Protein AF-0000000083674290 (afdb_homodimer)

Structure (mmCIF, N/CA/C/O backbone):
data_AF-0000000083674290-model_v1
#
loop_
_entity.id
_entity.type
_entity.pdbx_description
1 polymer 'Apyrase 6-like'
#
loop_
_atom_site.group_PDB
_atom_site.id
_atom_site.type_symbol
_atom_site.label_atom_id
_atom_site.label_alt_id
_atom_site.label_comp_id
_atom_site.label_asym_id
_atom_site.label_entity_id
_atom_site.label_seq_id
_atom_site.pdbx_PDB_ins_code
_atom_site.Cartn_x
_atom_site.Cartn_y
_atom_site.Cartn_z
_atom_site.occupancy
_atom_site.B_iso_or_equiv
_atom_site.auth_seq_id
_atom_site.auth_comp_id
_atom_site.auth_asym_id
_atom_site.auth_atom_id
_atom_site.pdbx_PDB_model_num
ATOM 1 N N . ALA A 1 1 ? 7.738 -4.539 5.016 1 95 1 ALA A N 1
ATOM 2 C CA . ALA A 1 1 ? 6.477 -3.895 5.359 1 95 1 ALA A CA 1
ATOM 3 C C . ALA A 1 1 ? 5.293 -4.672 4.793 1 95 1 ALA A C 1
ATOM 5 O O . ALA A 1 1 ? 4.273 -4.844 5.469 1 95 1 ALA A O 1
ATOM 6 N N . TRP A 1 2 ? 5.516 -5.301 3.615 1 98 2 TRP A N 1
ATOM 7 C CA . TRP A 1 2 ? 4.395 -5.992 2.984 1 98 2 TRP A CA 1
ATOM 8 C C . TRP A 1 2 ? 3.973 -7.203 3.807 1 98 2 TRP A C 1
ATOM 10 O O . TRP A 1 2 ? 2.779 -7.414 4.043 1 98 2 TRP A O 1
ATOM 20 N N . VAL A 1 3 ? 4.945 -7.98 4.344 1 97.88 3 VAL A N 1
ATOM 21 C CA . VAL A 1 3 ? 4.652 -9.172 5.125 1 97.88 3 VAL A CA 1
ATOM 22 C C . VAL A 1 3 ? 3.936 -8.789 6.414 1 97.88 3 VAL A C 1
ATOM 24 O O . VAL A 1 3 ? 2.895 -9.359 6.75 1 97.88 3 VAL A O 1
ATOM 27 N N . VAL A 1 4 ? 4.426 -7.809 7.031 1 98 4 VAL A N 1
ATOM 28 C CA . VAL A 1 4 ? 3.869 -7.383 8.312 1 98 4 VAL A CA 1
ATOM 29 C C . VAL A 1 4 ? 2.453 -6.852 8.109 1 98 4 VAL A C 1
ATOM 31 O O . VAL A 1 4 ? 1.545 -7.184 8.875 1 98 4 VAL A O 1
ATOM 34 N N . ALA A 1 5 ? 2.229 -6.074 7.117 1 98 5 ALA A N 1
ATOM 35 C CA . ALA A 1 5 ? 0.902 -5.535 6.832 1 98 5 ALA A CA 1
ATOM 36 C C . ALA A 1 5 ? -0.101 -6.652 6.566 1 98 5 ALA A C 1
ATOM 38 O O . ALA A 1 5 ? -1.184 -6.68 7.156 1 98 5 ALA A O 1
ATOM 39 N N . ASN A 1 6 ? 0.324 -7.582 5.711 1 98.38 6 ASN A N 1
ATOM 40 C CA . ASN A 1 6 ? -0.628 -8.625 5.332 1 98.38 6 ASN A CA 1
ATOM 41 C C . ASN A 1 6 ? -0.807 -9.648 6.449 1 98.38 6 ASN A C 1
ATOM 43 O O . ASN A 1 6 ? -1.837 -10.32 6.52 1 98.38 6 ASN A O 1
ATOM 47 N N . TYR A 1 7 ? 0.208 -9.773 7.273 1 97.88 7 TYR A N 1
ATOM 48 C CA . TYR A 1 7 ? 0.007 -10.57 8.477 1 97.88 7 TYR A CA 1
ATOM 49 C C . TYR A 1 7 ? -1.062 -9.945 9.367 1 97.88 7 TYR A C 1
ATOM 51 O O . TYR A 1 7 ? -1.984 -10.633 9.812 1 97.88 7 TYR A O 1
ATOM 59 N N . ALA A 1 8 ? -0.958 -8.719 9.625 1 97.81 8 ALA A N 1
ATOM 60 C CA . ALA A 1 8 ? -1.893 -8 10.492 1 97.81 8 ALA A CA 1
ATOM 61 C C . ALA A 1 8 ? -3.295 -7.988 9.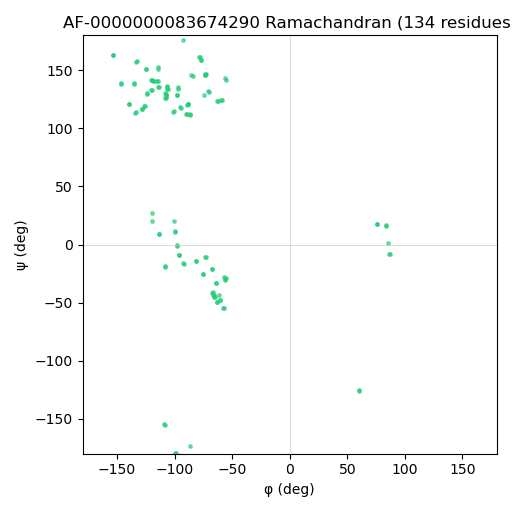891 1 97.81 8 ALA A C 1
ATOM 63 O O . ALA A 1 8 ? -4.289 -8.055 10.617 1 97.81 8 ALA A O 1
ATOM 64 N N . LEU A 1 9 ? -3.367 -7.945 8.602 1 97.56 9 LEU A N 1
ATOM 65 C CA . LEU A 1 9 ? -4.648 -7.891 7.906 1 97.56 9 LEU A CA 1
ATOM 66 C C . LEU A 1 9 ? -5.262 -9.281 7.789 1 97.56 9 LEU A C 1
ATOM 68 O O . LEU A 1 9 ? -6.418 -9.422 7.387 1 97.56 9 LEU A O 1
ATOM 72 N N . GLY A 1 10 ? -4.453 -10.297 8.039 1 97 10 GLY A N 1
ATOM 73 C CA . GLY A 1 10 ? -4.941 -11.664 8.016 1 97 10 GLY A CA 1
ATOM 74 C C . GLY A 1 10 ? -4.98 -12.258 6.621 1 97 10 GLY A C 1
ATOM 75 O O . GLY A 1 10 ? -5.68 -13.25 6.379 1 97 10 GLY A O 1
AT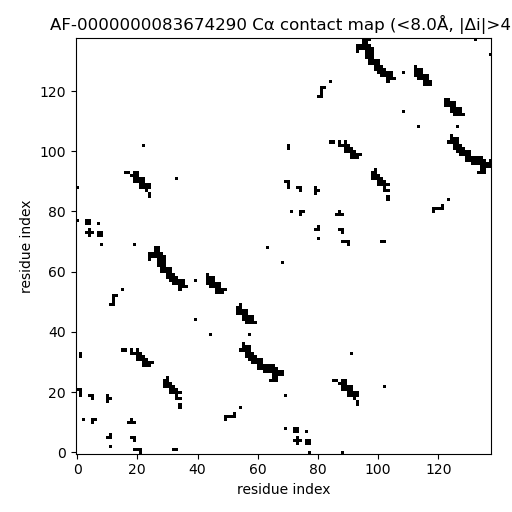OM 76 N N . THR A 1 11 ? -4.254 -11.578 5.738 1 96.94 11 THR A N 1
ATOM 77 C CA . THR A 1 11 ? -4.367 -12.023 4.355 1 96.94 11 THR A CA 1
ATOM 78 C C . THR A 1 11 ? -3.232 -12.984 4 1 96.94 11 THR A C 1
ATOM 80 O O . THR A 1 11 ? -3.285 -13.664 2.975 1 96.94 11 THR A O 1
ATOM 83 N N . LEU A 1 12 ? -2.256 -13.148 4.816 1 96.56 12 LEU A N 1
ATOM 84 C CA . LEU A 1 12 ? -1.17 -14.086 4.555 1 96.56 12 LEU A CA 1
ATOM 85 C C . LEU A 1 12 ? -1.643 -15.523 4.723 1 96.56 12 LEU A C 1
ATOM 87 O O . LEU A 1 12 ? -2.467 -15.812 5.594 1 96.56 12 LEU A O 1
ATOM 91 N N . GLY A 1 13 ? -1.064 -16.391 3.902 1 96.19 13 GLY A N 1
ATOM 92 C CA . GLY A 1 13 ? -1.417 -17.812 3.959 1 96.19 13 GLY A CA 1
ATOM 93 C C . GLY A 1 13 ? -2.633 -18.156 3.119 1 96.19 13 GLY A C 1
ATOM 94 O O . GLY A 1 13 ? -3.004 -19.312 3.008 1 96.19 13 GLY A O 1
ATOM 95 N N . GLY A 1 14 ? -3.275 -17.125 2.619 1 95.56 14 GLY A N 1
ATOM 96 C CA . GLY A 1 14 ? -4.438 -17.312 1.767 1 95.56 14 GLY A CA 1
ATOM 97 C C . GLY A 1 14 ? -4.172 -16.984 0.31 1 95.56 14 GLY A C 1
ATOM 98 O O . GLY A 1 14 ? -3.047 -17.141 -0.171 1 95.56 14 GLY A O 1
ATOM 99 N N . ASP A 1 15 ? -5.195 -16.641 -0.422 1 94.62 15 ASP A N 1
ATOM 100 C CA . ASP A 1 15 ? -5.145 -16.297 -1.841 1 94.62 15 ASP A CA 1
ATOM 101 C C . ASP A 1 15 ? -4.289 -15.055 -2.082 1 94.62 15 ASP A C 1
ATOM 103 O O . ASP A 1 15 ? -4.582 -13.984 -1.55 1 94.62 15 ASP A O 1
ATOM 107 N N . PRO A 1 16 ? -3.322 -15.203 -2.891 1 93.5 16 PRO A N 1
ATOM 108 C CA . PRO A 1 16 ? -2.455 -14.062 -3.188 1 93.5 16 PRO A CA 1
ATOM 109 C C . PRO A 1 16 ? -3.229 -12.859 -3.717 1 93.5 16 PRO A C 1
ATOM 111 O O . PRO A 1 16 ? -2.855 -11.711 -3.447 1 93.5 16 PRO A O 1
ATOM 114 N N . SER A 1 17 ? -4.332 -13.102 -4.395 1 89.69 17 SER A N 1
ATOM 115 C CA . SER A 1 17 ? -5.074 -12 -5.004 1 89.69 17 SER A CA 1
ATOM 116 C C . SER A 1 17 ? -5.809 -11.18 -3.949 1 89.69 17 SER A C 1
ATOM 118 O O . SER A 1 17 ? -6.273 -10.07 -4.23 1 89.69 17 SER A O 1
ATOM 120 N N . GLU A 1 18 ? -5.852 -11.695 -2.754 1 93.62 18 GLU A N 1
ATOM 121 C CA . GLU A 1 18 ? -6.586 -11 -1.7 1 93.62 18 GLU A CA 1
ATOM 122 C C . GLU A 1 18 ? -5.652 -10.172 -0.826 1 93.62 18 GLU A C 1
ATOM 124 O O . GLU A 1 18 ? -6.102 -9.492 0.099 1 93.62 18 GLU A O 1
ATOM 129 N N . THR A 1 19 ? -4.332 -10.219 -1.139 1 96.38 19 THR A N 1
ATOM 130 C CA . THR A 1 19 ? -3.379 -9.461 -0.342 1 96.38 19 THR A CA 1
ATOM 131 C C . THR A 1 19 ? -3.428 -7.977 -0.713 1 96.38 19 THR A C 1
ATOM 133 O O . THR A 1 19 ? -3.926 -7.617 -1.782 1 96.38 19 THR A O 1
ATOM 136 N N . THR A 1 20 ? -2.971 -7.199 0.183 1 96.88 20 THR A N 1
ATOM 137 C CA . THR A 1 20 ? -2.875 -5.754 0.001 1 96.88 20 THR A CA 1
ATOM 138 C C . THR A 1 20 ? -1.468 -5.359 -0.44 1 96.88 20 THR A C 1
ATOM 140 O O . THR A 1 20 ? -0.479 -5.887 0.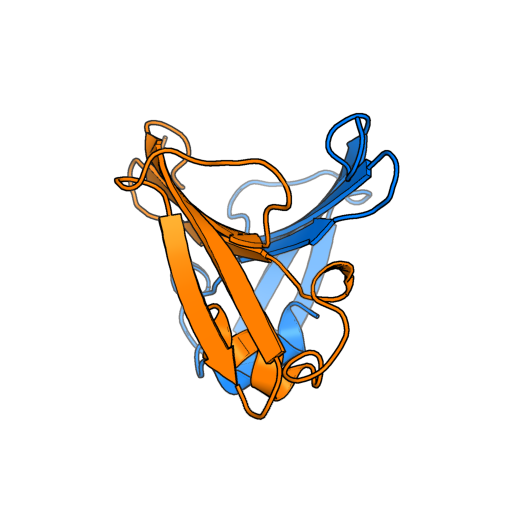073 1 96.88 20 THR A O 1
ATOM 143 N N . GLY A 1 21 ? -1.399 -4.441 -1.475 1 97.25 21 GLY A N 1
ATOM 144 C CA . GLY A 1 21 ? -0.113 -3.846 -1.795 1 97.25 21 GLY A CA 1
ATOM 145 C C . GLY A 1 21 ? 0.282 -2.732 -0.843 1 97.25 21 GLY A C 1
ATOM 146 O O . GLY A 1 21 ? -0.552 -2.229 -0.087 1 97.25 21 GLY A O 1
ATOM 147 N N . ILE A 1 22 ? 1.585 -2.449 -0.869 1 98.06 22 ILE A N 1
ATOM 148 C CA . ILE A 1 22 ? 2.043 -1.339 -0.039 1 98.06 22 ILE A CA 1
ATOM 149 C C . ILE A 1 22 ? 2.797 -0.328 -0.899 1 98.06 22 ILE A C 1
ATOM 151 O O . ILE A 1 22 ? 3.404 -0.694 -1.909 1 98.06 22 ILE A O 1
ATOM 155 N N . ILE A 1 23 ? 2.732 0.938 -0.447 1 96.56 23 ILE A N 1
ATOM 156 C CA . ILE A 1 23 ? 3.48 2.037 -1.047 1 96.56 23 ILE A CA 1
ATOM 157 C C . ILE A 1 23 ? 4.254 2.787 0.037 1 96.56 23 ILE A C 1
ATOM 159 O O . ILE A 1 23 ? 3.662 3.275 1.004 1 96.56 23 ILE A O 1
ATOM 163 N N . GLU A 1 24 ? 5.484 2.793 -0.016 1 94.94 24 GLU A N 1
ATOM 164 C CA . GLU A 1 24 ? 6.352 3.57 0.865 1 94.94 24 GLU A CA 1
ATOM 165 C C . GLU A 1 24 ? 6.863 4.828 0.167 1 94.94 24 GLU A C 1
ATOM 167 O O . GLU A 1 24 ? 7.648 4.738 -0.781 1 94.94 24 GLU A O 1
ATOM 172 N N . LEU A 1 25 ? 6.398 5.961 0.723 1 90.5 25 LEU A N 1
ATOM 173 C CA . LEU A 1 25 ? 6.727 7.227 0.073 1 90.5 25 LEU A CA 1
ATOM 174 C C . LEU A 1 25 ? 8.047 7.777 0.596 1 90.5 25 LEU A C 1
ATOM 176 O O . LEU A 1 25 ? 8.203 7.992 1.8 1 90.5 25 LEU A O 1
ATOM 180 N N . GLY A 1 26 ? 9.008 7.965 -0.279 1 87.44 26 GLY A N 1
ATOM 181 C CA . GLY A 1 26 ? 10.25 8.672 0.012 1 87.44 26 GLY A CA 1
ATOM 182 C C . GLY A 1 26 ? 10.234 10.109 -0.471 1 87.44 26 GLY A C 1
ATOM 183 O O . GLY A 1 26 ? 9.195 10.633 -0.859 1 87.44 26 GLY A O 1
ATOM 184 N N . GLY A 1 27 ? 11.359 10.805 -0.248 1 85 27 GLY A N 1
ATOM 185 C CA . GLY A 1 27 ? 11.461 12.188 -0.694 1 85 27 GLY A CA 1
ATOM 186 C C . GLY A 1 27 ? 11.242 12.344 -2.188 1 85 27 GLY A C 1
ATOM 187 O O . GLY A 1 27 ? 10.336 13.062 -2.613 1 85 27 GLY A O 1
ATOM 188 N N . ALA A 1 28 ? 12 11.625 -3.023 1 87.31 28 ALA A N 1
ATOM 189 C CA . ALA A 1 28 ? 11.922 11.781 -4.473 1 87.31 28 ALA A CA 1
ATOM 190 C C . ALA A 1 28 ? 11.242 10.578 -5.113 1 87.31 28 ALA A C 1
ATOM 192 O O . ALA A 1 28 ? 10.75 10.656 -6.242 1 87.31 28 ALA A O 1
ATOM 193 N N . SER A 1 29 ? 11.18 9.445 -4.387 1 91.56 29 SER A N 1
ATOM 194 C CA . SER A 1 29 ? 10.727 8.195 -4.988 1 91.56 29 SER A CA 1
ATOM 195 C C . SER A 1 29 ? 9.711 7.488 -4.098 1 91.56 29 SER A C 1
ATOM 197 O O . SER A 1 29 ? 9.578 7.816 -2.916 1 91.56 29 SER A O 1
ATOM 199 N N . ALA A 1 30 ? 8.938 6.656 -4.758 1 92.44 30 ALA A N 1
ATOM 200 C CA . ALA A 1 30 ? 8.039 5.758 -4.047 1 92.44 30 ALA A CA 1
ATOM 201 C C . ALA A 1 30 ? 8.359 4.297 -4.359 1 92.44 30 ALA A C 1
ATOM 203 O O . ALA A 1 30 ? 8.602 3.941 -5.516 1 92.44 30 ALA A O 1
ATOM 204 N N . GLN A 1 31 ? 8.422 3.555 -3.334 1 95.06 31 GLN A N 1
ATOM 205 C CA . GLN A 1 31 ? 8.578 2.115 -3.523 1 95.06 31 GLN A CA 1
ATOM 206 C C . GLN A 1 31 ? 7.234 1.4 -3.428 1 95.06 31 GLN A C 1
ATOM 208 O O . GLN A 1 31 ? 6.461 1.641 -2.496 1 95.06 31 GLN A O 1
ATOM 213 N N . VAL A 1 32 ? 6.957 0.569 -4.457 1 95.25 32 VAL A N 1
ATOM 214 C CA . VAL A 1 32 ? 5.703 -0.178 -4.469 1 95.25 32 VAL A CA 1
ATOM 215 C C . VAL A 1 32 ? 5.992 -1.674 -4.371 1 95.25 32 VAL A C 1
ATOM 217 O O . VAL A 1 32 ? 6.953 -2.168 -4.965 1 95.25 32 VAL A O 1
ATOM 220 N N . THR A 1 33 ? 5.16 -2.357 -3.602 1 96.69 33 THR A N 1
ATOM 221 C CA . THR A 1 33 ? 5.266 -3.805 -3.457 1 96.69 33 THR A CA 1
ATOM 222 C C . THR A 1 33 ? 3.881 -4.449 -3.443 1 96.69 33 THR A C 1
ATOM 224 O O . THR A 1 33 ? 3.018 -4.062 -2.65 1 96.69 33 THR A O 1
ATOM 227 N N . PHE A 1 34 ? 3.654 -5.328 -4.375 1 95.94 34 PHE A N 1
ATOM 228 C CA . PHE A 1 34 ? 2.396 -6.062 -4.406 1 95.94 34 PHE A CA 1
ATOM 229 C C . PHE A 1 34 ? 2.572 -7.406 -5.105 1 95.94 34 PHE A C 1
ATOM 231 O O . PHE A 1 34 ? 3.586 -7.641 -5.766 1 95.94 34 PHE A O 1
ATOM 238 N N . VAL A 1 35 ? 1.626 -8.281 -4.891 1 94.94 35 VAL A N 1
ATOM 239 C CA . VAL A 1 35 ? 1.65 -9.57 -5.562 1 94.94 35 VAL A CA 1
ATOM 240 C C . VAL A 1 35 ? 1.355 -9.391 -7.051 1 94.94 35 VAL A C 1
ATOM 242 O O . VAL A 1 35 ? 0.451 -8.633 -7.422 1 94.94 35 VAL A O 1
ATOM 245 N N . SER A 1 36 ? 2.154 -9.977 -7.82 1 89.81 36 SER A N 1
ATOM 246 C CA . SER A 1 36 ? 1.917 -9.953 -9.258 1 89.81 36 SER A CA 1
ATOM 247 C C . SER A 1 36 ? 1.747 -11.367 -9.812 1 89.81 36 SER A C 1
ATOM 249 O O . SER A 1 36 ? 2.449 -12.289 -9.398 1 89.81 36 SER A O 1
ATOM 251 N N . ARG A 1 37 ? 0.848 -11.469 -10.734 1 83.5 37 ARG A N 1
ATOM 252 C CA . ARG A 1 37 ? 0.65 -12.758 -11.398 1 83.5 37 ARG A CA 1
ATOM 253 C C . ARG A 1 37 ? 1.49 -12.852 -12.672 1 83.5 37 ARG A C 1
ATOM 255 O O . ARG A 1 37 ? 1.712 -13.945 -13.195 1 83.5 37 ARG A O 1
ATOM 262 N N . GLU A 1 38 ? 1.914 -11.766 -13.078 1 83.38 38 GLU A N 1
ATOM 263 C CA . GLU A 1 38 ? 2.705 -11.75 -14.305 1 83.38 38 GLU A CA 1
ATOM 264 C C . GLU A 1 38 ? 4.176 -12.031 -14.016 1 83.38 38 GLU A C 1
ATOM 266 O O . GLU A 1 38 ? 4.676 -11.719 -12.938 1 83.38 38 GLU A O 1
ATOM 271 N N . ALA A 1 39 ? 4.809 -12.734 -15.008 1 82.94 39 ALA A N 1
ATOM 272 C CA . ALA A 1 39 ? 6.246 -12.9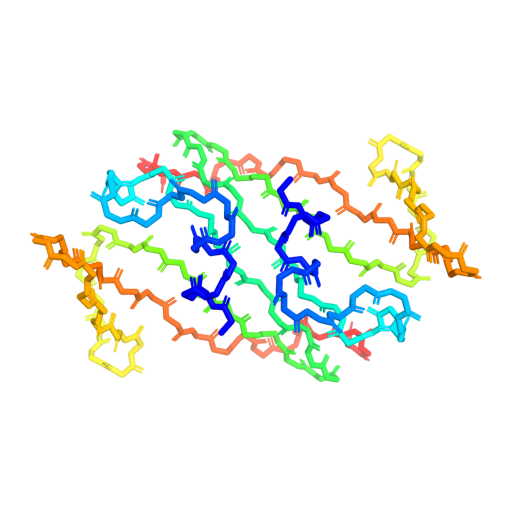53 -14.891 1 82.94 39 ALA A CA 1
ATOM 273 C C . ALA A 1 39 ? 7.004 -11.633 -14.82 1 82.94 39 ALA A C 1
ATOM 275 O O . ALA A 1 39 ? 6.695 -10.695 -15.562 1 82.94 39 ALA A O 1
ATOM 276 N N . MET A 1 40 ? 7.789 -11.445 -13.805 1 84.44 40 MET A N 1
ATOM 277 C CA . MET A 1 40 ? 8.57 -10.227 -13.641 1 84.44 40 MET A CA 1
ATOM 278 C C . MET A 1 40 ? 10.062 -10.508 -13.734 1 84.44 40 MET A C 1
ATOM 280 O O . MET A 1 40 ? 10.492 -11.641 -13.508 1 84.44 40 MET A O 1
ATOM 284 N N . LEU A 1 41 ? 10.82 -9.445 -14.211 1 89.38 41 LEU A N 1
ATOM 285 C CA . LEU A 1 41 ? 12.281 -9.547 -14.164 1 89.38 41 LEU A CA 1
ATOM 286 C C . LEU A 1 41 ? 12.758 -9.836 -12.742 1 89.38 41 LEU A C 1
ATOM 288 O O . LEU A 1 41 ? 12.211 -9.297 -11.773 1 89.38 41 LEU A O 1
ATOM 292 N N . PRO A 1 42 ? 13.742 -10.641 -12.656 1 89.31 42 PRO A N 1
ATOM 293 C CA . PRO A 1 42 ? 14.234 -11.023 -11.328 1 89.31 42 PRO A CA 1
ATOM 294 C C . PRO A 1 42 ? 14.617 -9.82 -10.469 1 89.31 42 PRO A C 1
ATOM 296 O O . PRO A 1 42 ? 14.477 -9.859 -9.242 1 89.31 42 PRO A O 1
ATOM 299 N N . LEU A 1 43 ? 15.016 -8.773 -11.156 1 88.88 43 LEU A N 1
ATOM 300 C CA . LEU A 1 43 ? 15.461 -7.59 -10.422 1 88.88 43 LEU A CA 1
ATOM 301 C C . LEU A 1 43 ? 14.297 -6.934 -9.688 1 88.88 43 LEU A C 1
ATOM 303 O O . LEU A 1 43 ? 14.508 -6.215 -8.703 1 88.88 43 LEU A O 1
ATOM 307 N N . PHE A 1 44 ? 13.07 -7.215 -10.141 1 90.44 44 PHE A N 1
ATOM 308 C CA . PHE A 1 44 ? 11.898 -6.562 -9.578 1 90.44 44 PHE A CA 1
ATOM 309 C C . PHE A 1 44 ? 11.023 -7.57 -8.836 1 90.44 44 PHE A C 1
ATOM 311 O O . PHE A 1 44 ? 9.875 -7.27 -8.492 1 90.44 44 PHE A O 1
ATOM 318 N N . SER A 1 45 ? 11.562 -8.742 -8.688 1 92.5 45 SER A N 1
ATOM 319 C CA . SER A 1 45 ? 10.734 -9.797 -8.117 1 92.5 45 SER A CA 1
ATOM 320 C C . SER A 1 45 ? 11.312 -10.305 -6.805 1 92.5 45 SER A C 1
ATOM 322 O O . SER A 1 45 ? 12.531 -10.398 -6.652 1 92.5 45 SER A O 1
ATOM 324 N N . ARG A 1 46 ? 10.484 -10.57 -5.879 1 93.5 46 ARG A N 1
ATOM 325 C CA . ARG A 1 46 ? 10.797 -11.219 -4.613 1 93.5 46 ARG A CA 1
ATOM 326 C C . ARG A 1 46 ? 9.766 -12.297 -4.277 1 93.5 46 ARG A C 1
ATOM 328 O O . ARG A 1 46 ? 8.57 -12.109 -4.512 1 93.5 46 ARG A O 1
ATOM 335 N N . THR A 1 47 ? 10.32 -13.398 -3.771 1 95.12 47 THR A N 1
ATOM 336 C CA . THR A 1 47 ? 9.422 -14.469 -3.357 1 95.12 47 THR A CA 1
ATOM 337 C C . THR A 1 47 ? 9.336 -14.547 -1.836 1 95.12 47 THR A C 1
ATOM 339 O O . THR A 1 47 ? 10.352 -14.461 -1.146 1 95.12 47 THR A O 1
ATOM 342 N N . VAL A 1 48 ? 8.148 -14.656 -1.312 1 96.56 48 VAL A N 1
ATOM 343 C CA . VAL A 1 48 ? 7.887 -14.82 0.114 1 96.56 48 VAL A CA 1
ATOM 344 C C . VAL A 1 48 ? 7.059 -16.078 0.342 1 96.56 48 VAL A C 1
ATOM 346 O O . VAL A 1 48 ? 6.07 -16.328 -0.36 1 96.56 48 VAL A O 1
ATOM 349 N N . LYS A 1 49 ? 7.504 -16.891 1.225 1 97 49 LYS A N 1
ATOM 350 C CA . LYS A 1 49 ? 6.742 -18.078 1.616 1 97 49 LYS A CA 1
ATOM 351 C C . LYS A 1 49 ? 6.148 -17.906 3.014 1 97 49 LYS A C 1
ATOM 353 O O . LYS A 1 49 ? 6.832 -17.453 3.932 1 97 49 LYS A O 1
ATOM 358 N N . PHE A 1 50 ? 4.914 -18.156 3.123 1 97.25 50 PHE A N 1
ATOM 359 C CA . PHE A 1 50 ? 4.207 -18.188 4.398 1 97.25 50 PHE A CA 1
ATOM 360 C C . PHE A 1 50 ? 3.318 -19.422 4.504 1 97.25 50 PHE A C 1
ATOM 362 O O . PHE A 1 50 ? 2.293 -19.516 3.826 1 97.25 50 PHE A O 1
ATOM 369 N N . GLY A 1 51 ? 3.686 -20.266 5.426 1 95.62 51 GLY A N 1
ATOM 370 C CA . GLY A 1 51 ? 3.021 -21.562 5.426 1 95.62 51 GLY A CA 1
ATOM 371 C C . GLY A 1 51 ? 3.213 -22.344 4.133 1 95.62 51 GLY A C 1
ATOM 372 O O . GLY A 1 51 ? 4.344 -22.516 3.676 1 95.62 51 GLY A O 1
ATOM 373 N N . ASN A 1 52 ? 2.131 -22.75 3.523 1 96.75 52 ASN A N 1
ATOM 374 C CA . ASN A 1 52 ? 2.205 -23.531 2.299 1 96.75 52 ASN A CA 1
ATOM 375 C C . ASN A 1 52 ? 1.97 -22.672 1.061 1 96.75 52 ASN A C 1
ATOM 377 O O . ASN A 1 52 ? 1.823 -23.203 -0.045 1 96.75 52 ASN A O 1
ATOM 381 N N . VAL A 1 53 ? 1.963 -21.422 1.215 1 96.5 53 VAL A N 1
ATOM 382 C CA . VAL A 1 53 ? 1.657 -20.547 0.095 1 96.5 53 VAL A CA 1
ATOM 383 C C . VAL A 1 53 ? 2.895 -19.734 -0.274 1 96.5 53 VAL A C 1
ATOM 385 O O . VAL A 1 53 ? 3.613 -19.25 0.604 1 96.5 53 VAL A O 1
ATOM 388 N N . THR A 1 54 ? 3.148 -19.641 -1.531 1 95.81 54 THR A N 1
ATOM 389 C CA . THR A 1 54 ? 4.234 -18.828 -2.057 1 95.81 54 THR A CA 1
ATOM 390 C C . THR A 1 54 ? 3.689 -17.578 -2.744 1 95.81 54 THR A C 1
ATOM 392 O O . THR A 1 54 ? 2.789 -17.656 -3.58 1 95.81 54 THR A O 1
ATOM 395 N N . TYR A 1 55 ? 4.203 -16.406 -2.367 1 95.69 55 TYR A N 1
ATOM 396 C CA . TYR A 1 55 ? 3.838 -15.125 -2.977 1 95.69 55 TYR A CA 1
ATOM 397 C C . TYR A 1 55 ? 4.973 -14.586 -3.842 1 95.69 55 TYR A C 1
ATOM 399 O O . TYR A 1 55 ? 6.102 -14.438 -3.373 1 95.69 55 TYR A O 1
ATOM 407 N N . ASN A 1 56 ? 4.684 -14.281 -5.105 1 95.38 56 ASN A N 1
ATOM 408 C CA . ASN A 1 56 ? 5.605 -13.555 -5.969 1 95.38 56 ASN A CA 1
ATOM 409 C C . ASN A 1 56 ? 5.312 -12.055 -5.973 1 95.38 56 ASN A C 1
ATOM 411 O O . ASN A 1 56 ? 4.238 -11.633 -6.398 1 95.38 56 ASN A O 1
ATOM 415 N N . LEU A 1 57 ? 6.332 -11.352 -5.508 1 96.5 57 LEU A N 1
ATOM 416 C CA . LEU A 1 57 ? 6.109 -9.922 -5.309 1 96.5 57 LEU A CA 1
ATOM 417 C C . LEU A 1 57 ? 6.824 -9.109 -6.383 1 96.5 57 LEU A C 1
ATOM 419 O O . LEU A 1 57 ? 7.941 -9.445 -6.781 1 96.5 57 LEU A O 1
ATOM 423 N N . TYR A 1 58 ? 6.078 -8.125 -6.879 1 94.81 58 TYR A N 1
ATOM 424 C CA . TYR A 1 58 ? 6.703 -7.035 -7.629 1 94.81 58 TYR A CA 1
ATOM 425 C C . TYR A 1 58 ? 7.141 -5.914 -6.695 1 94.81 58 TYR A C 1
ATOM 427 O O . TYR A 1 58 ? 6.332 -5.375 -5.938 1 94.81 58 TYR A O 1
ATOM 435 N N . SER A 1 59 ? 8.367 -5.586 -6.664 1 93.81 59 SER A N 1
ATOM 436 C CA . SER A 1 59 ? 8.914 -4.484 -5.879 1 93.81 59 SER A CA 1
ATOM 437 C C . SER A 1 59 ? 9.719 -3.525 -6.75 1 93.81 59 SER A C 1
ATOM 439 O O . SER A 1 59 ? 10.672 -3.936 -7.418 1 93.81 59 SER A O 1
ATOM 441 N N . HIS A 1 60 ? 9.312 -2.357 -6.805 1 93.81 60 HIS A N 1
ATOM 442 C CA . HIS A 1 60 ? 9.961 -1.384 -7.676 1 93.81 60 HIS A CA 1
ATOM 443 C C . HIS A 1 60 ? 9.922 0.014 -7.07 1 93.81 60 HIS A C 1
ATOM 445 O O . HIS A 1 60 ? 8.93 0.392 -6.438 1 93.81 60 HIS A O 1
ATOM 451 N N . SER A 1 61 ? 11.047 0.675 -7.227 1 93.12 61 SER A N 1
ATOM 452 C CA . SER A 1 61 ? 11.102 2.084 -6.848 1 93.12 61 SER A CA 1
ATOM 453 C C . SER A 1 61 ? 10.719 2.986 -8.016 1 93.12 61 SER A C 1
ATOM 455 O O . SER A 1 61 ? 11.359 2.945 -9.07 1 93.12 61 SER A O 1
ATOM 457 N N . LEU A 1 62 ? 9.633 3.598 -7.848 1 89.81 62 LEU A N 1
ATOM 458 C CA . LEU A 1 62 ? 9.18 4.566 -8.836 1 89.81 62 LEU A CA 1
ATOM 459 C C . LEU A 1 62 ? 9.758 5.949 -8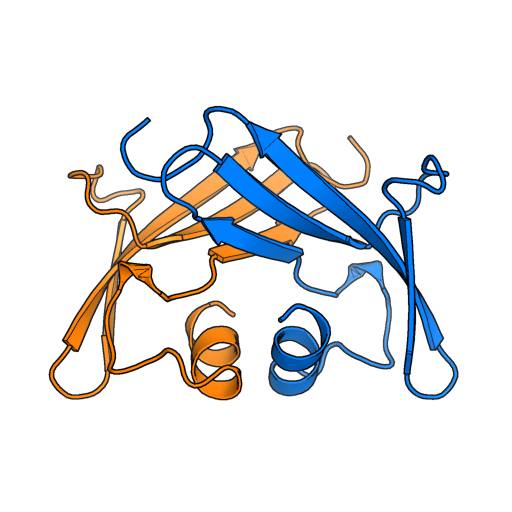.555 1 89.81 62 LEU A C 1
ATOM 461 O O . LEU A 1 62 ? 9.367 6.598 -7.578 1 89.81 62 LEU A O 1
ATOM 465 N N . LEU A 1 63 ? 10.602 6.27 -9.477 1 90.12 63 LEU A N 1
ATOM 466 C CA . LEU A 1 63 ? 11.227 7.574 -9.328 1 90.12 63 LEU A CA 1
ATOM 467 C C . LEU A 1 63 ? 10.25 8.695 -9.648 1 90.12 63 LEU A C 1
ATOM 469 O O . LEU A 1 63 ? 9.367 8.531 -10.492 1 90.12 63 LEU A O 1
ATOM 473 N N . HIS A 1 64 ? 10.297 9.906 -8.984 1 85.25 64 HIS A N 1
ATOM 474 C CA . HIS A 1 64 ? 9.539 11.133 -9.195 1 85.25 64 HIS A CA 1
ATOM 475 C C . HIS A 1 64 ? 8.117 11.008 -8.656 1 85.25 64 HIS A C 1
ATOM 477 O O . HIS A 1 64 ? 7.238 11.789 -9.023 1 85.25 64 HIS A O 1
ATOM 483 N N . PHE A 1 65 ? 7.984 9.961 -7.781 1 82.44 65 PHE A N 1
ATOM 484 C CA . PHE A 1 65 ? 6.66 9.758 -7.203 1 82.44 65 PHE A CA 1
ATOM 485 C C . PHE A 1 65 ? 6.707 9.875 -5.684 1 82.44 65 PHE A C 1
ATOM 487 O O . PHE A 1 65 ? 5.809 9.391 -4.992 1 82.44 65 PHE A O 1
ATOM 494 N N . GLY A 1 66 ? 7.738 10.516 -5.223 1 80.12 66 GLY A N 1
ATOM 495 C CA . GLY A 1 66 ? 7.895 10.695 -3.787 1 80.12 66 GLY A CA 1
ATOM 496 C C . GLY A 1 66 ? 7.184 11.93 -3.262 1 80.12 66 GLY A C 1
ATOM 497 O O . GLY A 1 66 ? 6.398 12.555 -3.977 1 80.12 66 GLY A O 1
ATOM 498 N N . LEU A 1 67 ? 7.5 12.094 -1.938 1 75.75 67 LEU A N 1
ATOM 499 C CA . LEU A 1 67 ? 7.008 13.289 -1.273 1 75.75 67 LEU A CA 1
ATOM 500 C C . LEU A 1 67 ? 7.801 14.516 -1.71 1 75.75 67 LEU A C 1
ATOM 502 O O . LEU A 1 67 ? 9.031 14.469 -1.803 1 75.75 67 LEU A O 1
ATOM 506 N N . GLY A 1 68 ? 7.023 15.461 -2.105 1 68.31 68 GLY A N 1
ATOM 507 C CA . GLY A 1 68 ? 7.656 16.719 -2.463 1 68.31 68 GLY A CA 1
ATOM 508 C C . GLY A 1 68 ? 8.148 16.75 -3.898 1 68.31 68 GLY A C 1
ATOM 509 O O . GLY A 1 68 ? 8.641 17.781 -4.367 1 68.31 68 GLY A O 1
ATOM 510 N N . TRP A 1 69 ? 7.949 15.734 -4.625 1 48.31 69 TRP A N 1
ATOM 511 C CA . TRP A 1 69 ? 8.055 15.797 -6.082 1 48.31 69 TRP A CA 1
ATOM 512 C C . TRP A 1 69 ? 6.68 15.938 -6.719 1 48.31 69 TRP A C 1
ATOM 514 O O . TRP A 1 69 ? 5.672 15.531 -6.137 1 48.31 69 TRP A O 1
ATOM 524 N N . ALA B 1 1 ? -7.953 -1.01 5.914 1 95 1 ALA B N 1
ATOM 525 C CA . ALA B 1 1 ? -6.695 -1.728 5.723 1 95 1 ALA B CA 1
ATOM 526 C C . ALA B 1 1 ? -5.5 -0.848 6.082 1 95 1 ALA B C 1
ATOM 528 O O . ALA B 1 1 ? -4.551 -1.311 6.715 1 95 1 ALA B O 1
ATOM 529 N N . TRP B 1 2 ? -5.645 0.478 5.816 1 97.94 2 TRP B N 1
ATOM 530 C CA . TRP B 1 2 ? -4.508 1.357 6.066 1 97.94 2 TRP B CA 1
ATOM 531 C C . TRP B 1 2 ? -4.203 1.446 7.559 1 97.94 2 TRP B C 1
ATOM 533 O O . TRP B 1 2 ? -3.047 1.342 7.969 1 97.94 2 TRP B O 1
ATOM 543 N N . VAL B 1 3 ? -5.254 1.533 8.414 1 97.81 3 VAL B N 1
ATOM 544 C CA . VAL B 1 3 ? -5.082 1.653 9.859 1 97.81 3 VAL B CA 1
ATOM 545 C C . VAL B 1 3 ? -4.461 0.372 10.414 1 97.81 3 VAL B C 1
ATOM 547 O O . VAL B 1 3 ? -3.48 0.422 11.156 1 97.81 3 VAL B O 1
ATOM 550 N N . VAL B 1 4 ? -4.961 -0.688 9.977 1 98 4 VAL B N 1
ATOM 551 C CA . VAL B 1 4 ? -4.5 -1.977 10.484 1 98 4 VAL B CA 1
ATOM 552 C C . VAL B 1 4 ? -3.051 -2.211 10.07 1 98 4 VAL B C 1
ATOM 554 O O . VAL B 1 4 ? -2.229 -2.645 10.883 1 98 4 VAL B O 1
ATOM 557 N N . ALA B 1 5 ? -2.711 -1.925 8.875 1 98 5 ALA B N 1
ATOM 558 C CA . ALA B 1 5 ? -1.343 -2.098 8.391 1 98 5 ALA B CA 1
ATOM 559 C C . ALA B 1 5 ? -0.366 -1.236 9.188 1 98 5 ALA B C 1
ATOM 561 O O . ALA B 1 5 ? 0.658 -1.729 9.664 1 98 5 ALA B O 1
ATOM 562 N N . ASN B 1 6 ? -0.761 0.029 9.344 1 98.38 6 ASN B N 1
ATOM 563 C CA . ASN B 1 6 ? 0.177 0.93 10.008 1 98.38 6 ASN B CA 1
ATOM 564 C C . ASN B 1 6 ? 0.219 0.689 11.516 1 98.38 6 ASN B C 1
ATOM 566 O O . ASN B 1 6 ? 1.21 1.015 12.172 1 98.38 6 ASN B O 1
ATOM 570 N N . TYR B 1 7 ? -0.86 0.161 12.039 1 97.94 7 TYR B N 1
ATOM 571 C CA . TYR B 1 7 ? -0.798 -0.294 13.422 1 97.94 7 TYR B CA 1
ATOM 572 C C . TYR B 1 7 ? 0.215 -1.422 13.586 1 97.94 7 TYR B C 1
ATOM 574 O O . TYR B 1 7 ? 1.068 -1.378 14.469 1 97.94 7 TYR B O 1
ATOM 582 N N . ALA B 1 8 ? 0.149 -2.383 12.773 1 97.81 8 ALA B N 1
ATOM 583 C CA . ALA B 1 8 ? 1.036 -3.543 12.828 1 97.81 8 ALA B CA 1
ATOM 584 C C . ALA B 1 8 ? 2.482 -3.139 12.562 1 97.81 8 ALA B C 1
ATOM 586 O O . ALA B 1 8 ? 3.41 -3.707 13.148 1 97.81 8 ALA B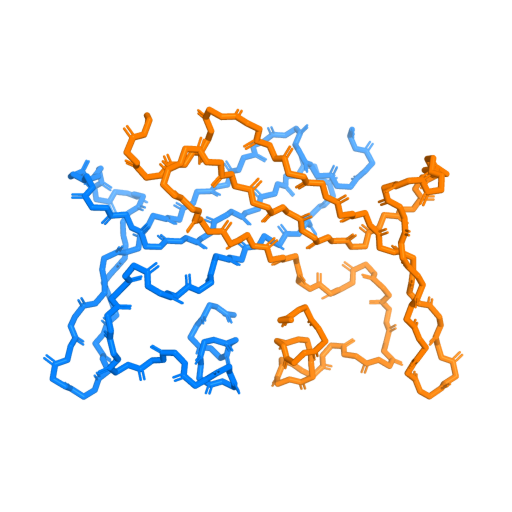 O 1
ATOM 587 N N . LEU B 1 9 ? 2.666 -2.162 11.742 1 97.62 9 LEU B N 1
ATOM 588 C CA . LEU B 1 9 ? 4.004 -1.707 11.375 1 97.62 9 LEU B CA 1
ATOM 589 C C . LEU B 1 9 ? 4.566 -0.774 12.445 1 97.62 9 LEU B C 1
ATOM 591 O O . LEU B 1 9 ? 5.746 -0.419 12.406 1 97.62 9 LEU B O 1
ATOM 595 N N . GLY B 1 10 ? 3.693 -0.31 13.328 1 97.06 10 GLY B N 1
ATOM 596 C CA . GLY B 1 10 ? 4.129 0.544 14.422 1 97.06 10 GLY B CA 1
ATOM 597 C C . GLY B 1 10 ? 4.258 2.002 14.023 1 97.06 10 GLY B C 1
ATOM 598 O O . GLY B 1 10 ? 4.941 2.775 14.695 1 97.06 10 GLY B O 1
ATOM 599 N N . THR B 1 11 ? 3.635 2.287 12.883 1 96.94 11 THR B N 1
ATOM 600 C CA . THR B 1 11 ? 3.844 3.643 12.383 1 96.94 11 THR B CA 1
ATOM 601 C C . THR B 1 11 ? 2.703 4.559 12.812 1 96.94 11 THR B C 1
ATOM 603 O O . THR B 1 11 ? 2.811 5.785 12.711 1 96.94 11 THR B O 1
ATOM 606 N N . LEU B 1 12 ? 1.656 4.066 13.375 1 96.56 12 LEU B N 1
ATOM 607 C CA . LEU B 1 12 ? 0.559 4.898 13.852 1 96.56 12 LEU B CA 1
ATOM 608 C C . LEU B 1 12 ? 0.953 5.641 15.125 1 96.56 12 LEU B C 1
ATOM 610 O O . LEU B 1 12 ? 1.681 5.102 15.961 1 96.56 12 LEU B O 1
ATOM 614 N N . GLY B 1 13 ? 0.414 6.855 15.234 1 96.25 13 GLY B N 1
ATOM 615 C CA . GLY B 1 13 ? 0.705 7.668 16.406 1 96.25 13 GLY B CA 1
ATOM 616 C C . GLY B 1 13 ? 1.973 8.492 16.266 1 96.25 13 GLY B C 1
ATOM 617 O O . GLY B 1 13 ? 2.307 9.289 17.141 1 96.25 13 GLY B O 1
ATOM 618 N N . GLY B 1 14 ? 2.693 8.219 15.195 1 95.62 14 GLY B N 1
ATOM 619 C CA . GLY B 1 14 ? 3.916 8.961 14.922 1 95.62 14 GLY B CA 1
ATOM 620 C C . GLY B 1 14 ? 3.787 9.906 13.734 1 95.62 14 GLY B C 1
ATOM 621 O O . GLY B 1 14 ? 2.701 10.422 13.461 1 95.62 14 GLY B O 1
ATOM 622 N N . ASP B 1 15 ? 4.895 10.203 13.109 1 94.75 15 ASP B N 1
ATOM 623 C CA . ASP B 1 15 ? 4.984 11.109 11.969 1 94.75 15 ASP B CA 1
ATOM 624 C C . ASP B 1 15 ? 4.203 10.562 10.773 1 94.75 15 ASP B C 1
ATOM 626 O O . ASP B 1 15 ? 4.488 9.469 10.289 1 94.75 15 ASP B O 1
ATOM 630 N N . PRO B 1 16 ? 3.301 11.328 10.297 1 93.56 16 PRO B N 1
ATOM 631 C CA . PRO B 1 16 ? 2.51 10.891 9.141 1 93.56 16 PRO B CA 1
ATOM 632 C C . PRO B 1 16 ? 3.375 10.523 7.941 1 93.56 16 PRO B C 1
ATOM 634 O O . PRO B 1 16 ? 3.025 9.617 7.18 1 93.56 16 PRO B O 1
ATOM 637 N N . SER B 1 17 ? 4.516 11.156 7.801 1 89.81 17 SER B N 1
ATOM 638 C CA . SER B 1 17 ? 5.352 10.922 6.629 1 89.81 17 SER B CA 1
ATOM 639 C C . SER B 1 17 ? 6.023 9.547 6.703 1 89.81 17 SER B C 1
ATOM 641 O O . SER B 1 17 ? 6.559 9.062 5.703 1 89.81 17 SER B O 1
ATOM 643 N N . GLU B 1 18 ? 5.93 8.93 7.848 1 93.75 18 GLU B N 1
ATOM 644 C CA . GLU B 1 18 ? 6.598 7.648 8.023 1 93.75 18 GLU B CA 1
ATOM 645 C C . GLU B 1 18 ? 5.625 6.488 7.832 1 93.75 18 GLU B C 1
ATOM 647 O O . GLU B 1 18 ? 6.02 5.32 7.91 1 93.75 18 GLU B O 1
ATOM 652 N N . THR B 1 19 ? 4.34 6.82 7.566 1 96.44 19 THR B N 1
ATOM 653 C CA . THR B 1 19 ? 3.352 5.762 7.383 1 96.44 19 THR B CA 1
ATOM 654 C C . THR B 1 19 ? 3.494 5.125 6.004 1 96.44 19 THR B C 1
ATOM 656 O O . THR B 1 19 ? 4.098 5.711 5.102 1 96.44 19 THR B O 1
ATOM 659 N N . THR B 1 20 ? 2.994 3.955 5.914 1 96.94 20 THR B N 1
ATOM 660 C CA . THR B 1 20 ? 2.973 3.197 4.668 1 96.94 20 THR B CA 1
ATOM 661 C C . THR B 1 20 ? 1.625 3.348 3.967 1 96.94 20 THR B C 1
ATOM 663 O O . THR B 1 20 ? 0.575 3.311 4.613 1 96.94 20 THR B O 1
ATOM 666 N N . GLY B 1 21 ? 1.686 3.613 2.598 1 97.25 21 GLY B N 1
ATOM 667 C CA . GLY B 1 21 ? 0.456 3.549 1.823 1 97.25 21 GLY B CA 1
ATOM 668 C C . GLY B 1 21 ? 0.028 2.129 1.5 1 97.25 21 GLY B C 1
ATOM 669 O O . GLY B 1 21 ? 0.818 1.191 1.631 1 97.25 21 GLY B O 1
ATOM 670 N N . ILE B 1 22 ? -1.257 2.023 1.158 1 98 22 ILE B N 1
ATOM 671 C CA . ILE B 1 22 ? -1.737 0.706 0.758 1 98 22 ILE B CA 1
ATOM 672 C C . ILE B 1 22 ? -2.375 0.787 -0.627 1 98 22 ILE B C 1
ATOM 674 O O . ILE B 1 22 ? -2.904 1.832 -1.014 1 98 22 ILE B O 1
ATOM 678 N N . ILE B 1 23 ? -2.295 -0.365 -1.333 1 96.5 23 ILE B N 1
ATOM 679 C CA . ILE B 1 23 ? -2.945 -0.543 -2.627 1 96.5 23 ILE B CA 1
ATOM 680 C C . ILE B 1 23 ? -3.779 -1.821 -2.615 1 96.5 23 ILE B C 1
ATOM 682 O O . ILE B 1 23 ? -3.258 -2.908 -2.355 1 96.5 23 ILE B O 1
ATOM 686 N N . GLU B 1 24 ? -5 -1.723 -2.75 1 94.81 24 GLU B N 1
ATOM 687 C CA . GLU B 1 24 ? -5.91 -2.855 -2.898 1 94.81 24 GLU B CA 1
ATOM 688 C C . GLU B 1 24 ? -6.301 -3.062 -4.359 1 94.81 24 GLU B C 1
ATOM 690 O O . GLU B 1 24 ? -6.988 -2.225 -4.949 1 94.81 24 GLU B O 1
ATOM 695 N N . LEU B 1 25 ? -5.848 -4.238 -4.867 1 90.31 25 LEU B N 1
ATOM 696 C CA . LEU B 1 25 ? -6.07 -4.496 -6.285 1 90.31 25 LEU B CA 1
ATOM 697 C C . LEU B 1 25 ? -7.406 -5.195 -6.508 1 90.31 25 LEU B C 1
ATOM 699 O O . LEU B 1 25 ? -7.645 -6.273 -5.965 1 90.31 25 LEU B O 1
ATOM 703 N N . GLY B 1 26 ? -8.273 -4.582 -7.266 1 87.31 26 GLY B N 1
ATOM 704 C CA . GLY B 1 26 ? -9.5 -5.199 -7.746 1 87.31 26 GLY B CA 1
ATOM 705 C C . GLY B 1 26 ? -9.391 -5.719 -9.164 1 87.31 26 GLY B C 1
ATOM 706 O O . GLY B 1 26 ? -8.289 -5.793 -9.719 1 87.31 26 GLY B O 1
ATOM 707 N N . GLY B 1 27 ? -10.508 -6.297 -9.68 1 84.94 27 GLY B N 1
ATOM 708 C CA . GLY B 1 27 ? -10.516 -6.809 -11.039 1 84.94 27 GLY B CA 1
ATOM 709 C C . GLY B 1 27 ? -10.156 -5.758 -12.07 1 84.94 27 GLY B C 1
ATOM 710 O O . GLY B 1 27 ? -9.195 -5.922 -12.828 1 84.94 27 GLY B O 1
ATOM 711 N N . ALA B 1 28 ? -10.844 -4.621 -12.094 1 87.12 28 ALA B N 1
ATOM 712 C CA . ALA B 1 28 ? -10.625 -3.584 -13.102 1 87.12 28 ALA B CA 1
ATOM 713 C C . ALA B 1 28 ? -9.945 -2.363 -12.492 1 87.12 28 ALA B C 1
ATOM 715 O O . ALA B 1 28 ? -9.344 -1.558 -13.203 1 87.12 28 ALA B O 1
ATOM 716 N N . SER B 1 29 ? -10 -2.219 -11.148 1 91.5 29 SER B N 1
ATOM 717 C CA . SER B 1 29 ? -9.555 -0.985 -10.508 1 91.5 29 SER B CA 1
ATOM 718 C C . SER B 1 29 ? -8.648 -1.278 -9.32 1 91.5 29 SER B C 1
ATOM 720 O O . SER B 1 29 ? -8.594 -2.412 -8.836 1 91.5 29 SER B O 1
ATOM 722 N N . ALA B 1 30 ? -7.875 -0.262 -9.008 1 92.31 30 ALA B N 1
ATOM 723 C CA . ALA B 1 30 ? -7.07 -0.294 -7.793 1 92.31 30 ALA B CA 1
ATOM 724 C C . ALA B 1 30 ? -7.426 0.867 -6.867 1 92.31 30 ALA B C 1
ATOM 726 O O . ALA B 1 30 ? -7.594 2.002 -7.32 1 92.31 30 ALA B O 1
ATOM 727 N N . GLN B 1 31 ? -7.602 0.528 -5.66 1 94.94 31 GLN B N 1
ATOM 728 C CA . GLN B 1 31 ? -7.805 1.573 -4.66 1 94.94 31 GLN B CA 1
ATOM 729 C C . GLN B 1 31 ? -6.504 1.883 -3.92 1 94.94 31 GLN B C 1
ATOM 731 O O . GLN B 1 31 ? -5.812 0.972 -3.465 1 94.94 31 GLN B O 1
ATOM 736 N N . VAL B 1 32 ? -6.172 3.195 -3.883 1 95.25 32 VAL B N 1
ATOM 737 C CA . VAL B 1 32 ? -4.957 3.611 -3.189 1 95.25 32 VAL B CA 1
ATOM 738 C C . VAL B 1 32 ? -5.316 4.473 -1.981 1 95.25 32 VAL B C 1
ATOM 740 O O . VAL B 1 32 ? -6.246 5.281 -2.043 1 95.25 32 VAL B O 1
ATOM 743 N N . THR B 1 33 ? -4.582 4.254 -0.89 1 96.56 33 THR B N 1
ATOM 744 C CA . THR B 1 33 ? -4.758 5.043 0.325 1 96.56 33 THR B CA 1
ATOM 745 C C . THR B 1 33 ? -3.408 5.371 0.956 1 96.56 33 THR B C 1
ATOM 747 O O . THR B 1 33 ? -2.604 4.477 1.219 1 96.56 33 THR B O 1
ATOM 750 N N . PHE B 1 34 ? -3.143 6.645 1.08 1 96 34 PHE B N 1
ATOM 751 C CA . PHE B 1 34 ? -1.918 7.07 1.746 1 96 34 PHE B CA 1
ATOM 752 C C . PHE B 1 34 ? -2.086 8.461 2.352 1 96 34 PHE B C 1
ATOM 754 O O . PHE B 1 34 ? -3.049 9.164 2.041 1 96 34 PHE B O 1
ATOM 761 N N . VAL B 1 35 ? -1.188 8.789 3.246 1 95 35 VAL B N 1
ATOM 762 C CA . VAL B 1 35 ? -1.208 10.125 3.838 1 95 35 VAL B CA 1
ATOM 763 C C . VAL B 1 35 ? -0.778 11.156 2.799 1 95 35 VAL B C 1
ATOM 765 O O . VAL B 1 35 ? 0.177 10.938 2.053 1 95 35 VAL B O 1
ATOM 768 N N . SER B 1 36 ? -1.536 12.156 2.727 1 89.81 36 SER B N 1
ATOM 769 C CA . SER B 1 36 ? -1.175 13.258 1.842 1 89.81 36 SER B CA 1
ATOM 770 C C . SER B 1 36 ? -1.02 14.562 2.617 1 89.81 36 SER B C 1
ATOM 772 O O . SER B 1 36 ? -1.793 14.836 3.537 1 89.81 36 SER B O 1
ATOM 774 N N . ARG B 1 37 ? -0.057 15.305 2.227 1 83.38 37 ARG B N 1
ATOM 775 C CA . ARG B 1 37 ? 0.143 16.609 2.84 1 83.38 37 ARG B CA 1
ATOM 776 C C . ARG B 1 37 ? -0.592 17.703 2.062 1 83.38 37 ARG B C 1
ATOM 778 O O . ARG B 1 37 ? -0.818 18.797 2.582 1 83.38 37 ARG B O 1
ATOM 785 N N . GLU B 1 38 ? -0.933 17.375 0.901 1 83.5 38 GLU B N 1
ATOM 786 C CA . GLU B 1 38 ? -1.618 18.359 0.064 1 83.5 38 GLU B CA 1
ATOM 787 C C . GLU B 1 38 ? -3.119 18.375 0.345 1 83.5 38 GLU B C 1
ATOM 789 O O . GLU B 1 38 ? -3.691 17.344 0.73 1 83.5 38 GLU B O 1
ATOM 794 N N . ALA B 1 39 ? -3.674 19.609 0.245 1 82.75 39 ALA B N 1
ATOM 795 C CA . ALA B 1 39 ? -5.125 19.719 0.375 1 82.75 39 ALA B CA 1
ATOM 796 C C . ALA B 1 39 ? -5.836 18.891 -0.69 1 82.75 39 ALA B C 1
ATOM 798 O O . ALA B 1 39 ? -5.43 18.891 -1.854 1 82.75 39 ALA B O 1
ATOM 799 N N . MET B 1 40 ? -6.688 18.016 -0.284 1 84.31 40 MET B N 1
ATOM 800 C CA . MET B 1 40 ? -7.43 17.172 -1.214 1 84.31 40 MET B CA 1
ATOM 801 C C . MET B 1 40 ? -8.922 17.484 -1.161 1 84.31 40 MET B C 1
ATOM 803 O O . MET B 1 40 ? -9.414 18.016 -0.166 1 84.31 40 MET B O 1
ATOM 807 N N . LEU B 1 41 ? -9.602 17.219 -2.342 1 89.19 41 LEU B N 1
ATOM 808 C CA . LEU B 1 41 ? -11.055 17.312 -2.344 1 89.19 41 LEU B CA 1
ATOM 809 C C . LEU B 1 41 ? -11.656 16.391 -1.281 1 89.19 41 LEU B C 1
ATOM 811 O O . LEU B 1 41 ? -11.172 15.281 -1.067 1 89.19 41 LEU B O 1
ATOM 815 N N . PRO B 1 42 ? -12.68 16.859 -0.701 1 89.06 42 PRO B N 1
ATOM 816 C CA . PRO B 1 42 ? -13.289 16.078 0.374 1 89.06 42 PRO B CA 1
ATOM 817 C C . PRO B 1 42 ? -13.695 14.68 -0.076 1 89.06 42 PRO B C 1
ATOM 819 O O . PRO B 1 42 ? -13.664 13.734 0.721 1 89.06 42 PRO B O 1
ATOM 822 N N . LEU B 1 43 ? -13.992 14.586 -1.349 1 88.31 43 LEU B N 1
ATOM 823 C CA . LEU B 1 43 ? -14.453 13.305 -1.864 1 88.31 43 LEU B CA 1
ATOM 824 C C . LEU B 1 43 ? -13.328 12.273 -1.83 1 88.31 43 LEU B C 1
ATOM 826 O O . LEU B 1 43 ? -13.586 11.07 -1.805 1 88.31 43 LEU B O 1
ATOM 830 N N . PHE B 1 44 ? -12.086 12.75 -1.783 1 90.12 44 PHE B N 1
ATOM 831 C CA . PHE B 1 44 ? -10.938 11.852 -1.847 1 90.12 44 PHE B CA 1
ATOM 832 C C . PHE B 1 44 ? -10.172 11.852 -0.528 1 90.12 44 PHE B C 1
ATOM 834 O O . PHE B 1 44 ? -9.047 11.352 -0.456 1 90.12 44 PHE B O 1
ATOM 841 N N . SER B 1 45 ? -10.781 12.484 0.43 1 92.25 45 SER B N 1
ATOM 842 C CA . SER B 1 45 ? -10.047 12.656 1.679 1 92.25 45 SER B CA 1
ATOM 843 C C . SER B 1 45 ? -10.758 11.969 2.838 1 92.25 45 SER B C 1
ATOM 845 O O . SER B 1 45 ? -11.984 11.945 2.893 1 92.25 45 SER B O 1
ATOM 847 N N . ARG B 1 46 ? -10.016 11.375 3.686 1 93.38 46 ARG B N 1
ATOM 848 C CA . ARG B 1 46 ? -10.469 10.797 4.949 1 93.38 46 ARG B CA 1
ATOM 849 C C . ARG B 1 46 ? -9.516 11.156 6.086 1 93.38 46 ARG B C 1
ATOM 851 O O . ARG B 1 46 ? -8.297 11.164 5.898 1 93.38 46 ARG B O 1
ATOM 858 N N . THR B 1 47 ? -10.156 11.477 7.207 1 95.12 47 THR B N 1
ATOM 859 C CA . THR B 1 47 ? -9.336 11.781 8.375 1 95.12 47 THR B CA 1
ATOM 860 C C . THR B 1 47 ? -9.383 10.641 9.383 1 95.12 47 THR B C 1
ATOM 862 O O . THR B 1 47 ? -10.445 10.094 9.664 1 95.12 47 THR B O 1
ATOM 865 N N . VAL B 1 48 ? -8.25 10.25 9.891 1 96.5 48 VAL B N 1
ATOM 866 C CA . VAL B 1 48 ? -8.117 9.227 10.922 1 96.5 48 VAL B CA 1
ATOM 867 C C . VAL B 1 48 ? -7.355 9.797 12.117 1 96.5 48 VAL B C 1
ATOM 869 O O . VAL B 1 48 ? -6.324 10.453 11.953 1 96.5 48 VAL B O 1
ATOM 872 N N . LYS B 1 49 ? -7.902 9.617 13.258 1 97 49 LYS B N 1
ATOM 873 C CA . LYS B 1 49 ? -7.227 10.016 14.492 1 97 49 LYS B CA 1
ATOM 874 C C . LYS B 1 49 ? -6.746 8.797 15.273 1 97 49 LYS B C 1
ATOM 876 O O . LYS B 1 49 ? -7.484 7.82 15.422 1 97 49 LYS B O 1
ATOM 881 N N . PHE B 1 50 ? -5.539 8.828 15.648 1 97.19 50 PHE B N 1
ATOM 882 C CA . PHE B 1 50 ? -4.945 7.809 16.516 1 97.19 50 PHE B CA 1
ATOM 883 C C . PHE B 1 50 ? -4.121 8.453 17.625 1 97.19 50 PHE B C 1
ATOM 885 O O . PHE B 1 50 ? -3.043 8.992 17.359 1 97.19 50 PHE B O 1
ATOM 892 N N . GLY B 1 51 ? -4.598 8.281 18.812 1 95.56 51 GLY B N 1
ATOM 893 C CA . GLY B 1 51 ? -3.988 9.055 19.891 1 95.56 51 GLY B CA 1
ATOM 894 C C . GLY B 1 51 ? -4.094 10.555 19.672 1 95.56 51 GLY B C 1
ATOM 895 O O . GLY B 1 51 ? -5.188 11.078 19.438 1 95.56 51 GLY B O 1
ATOM 896 N N . ASN B 1 52 ? -2.963 11.219 19.719 1 96.69 52 ASN B N 1
ATOM 897 C CA . ASN B 1 52 ? -2.957 12.672 19.594 1 96.69 52 ASN B CA 1
ATOM 898 C C . ASN B 1 52 ? -2.586 13.102 18.172 1 96.69 52 ASN B C 1
ATOM 900 O O . ASN B 1 52 ? -2.357 14.281 17.906 1 96.69 52 ASN B O 1
ATOM 904 N N . VAL B 1 53 ? -2.559 12.203 17.281 1 96.5 53 VAL B N 1
ATOM 905 C CA . VAL B 1 53 ? -2.123 12.516 15.922 1 96.5 53 VAL B CA 1
ATOM 906 C C . VAL B 1 53 ? -3.291 12.352 14.953 1 96.5 53 VAL B C 1
ATOM 908 O O . VAL B 1 53 ? -4.066 11.398 15.062 1 96.5 53 VAL B O 1
ATOM 911 N N . THR B 1 54 ? -3.445 13.297 14.078 1 95.81 54 THR B N 1
ATOM 912 C CA . THR B 1 54 ? -4.449 13.242 13.023 1 95.81 54 THR B CA 1
ATOM 913 C C . THR B 1 54 ? -3.795 12.984 11.664 1 95.81 54 THR B C 1
ATOM 915 O O . THR B 1 54 ? -2.83 13.656 11.297 1 95.81 54 THR B O 1
ATOM 918 N N . TYR B 1 55 ? -4.297 11.984 10.93 1 95.69 55 TYR B N 1
ATOM 919 C CA . TYR B 1 55 ? -3.828 11.648 9.586 1 95.69 55 TYR B CA 1
ATOM 920 C C . TYR B 1 55 ? -4.863 12.031 8.539 1 95.69 55 TYR B C 1
ATOM 922 O O . TYR B 1 55 ? -6.02 11.617 8.617 1 95.69 55 TYR B O 1
ATOM 930 N N . ASN B 1 56 ? -4.453 12.82 7.547 1 95.38 56 ASN B N 1
ATOM 931 C CA . ASN B 1 56 ? -5.27 13.086 6.367 1 95.38 56 ASN B CA 1
ATOM 932 C C . ASN B 1 56 ? -4.922 12.141 5.223 1 95.38 56 ASN B C 1
ATOM 934 O O . ASN B 1 56 ? -3.795 12.156 4.719 1 95.38 56 ASN B O 1
ATOM 938 N N . LEU B 1 57 ? -5.945 11.375 4.871 1 96.44 57 LEU B N 1
ATOM 939 C CA . LEU B 1 57 ? -5.684 10.328 3.895 1 96.44 57 LEU B CA 1
ATOM 940 C C . LEU B 1 57 ? -6.273 10.688 2.535 1 96.44 57 LEU B C 1
ATOM 942 O O . LEU B 1 57 ? -7.363 11.258 2.457 1 96.44 57 LEU B O 1
ATOM 946 N N . TYR B 1 58 ? -5.445 10.438 1.525 1 94.81 58 TYR B N 1
ATOM 947 C CA . TYR B 1 58 ? -5.957 10.375 0.16 1 94.81 58 TYR B CA 1
ATOM 948 C C . TYR B 1 58 ? -6.422 8.969 -0.187 1 94.81 58 TYR B C 1
ATOM 950 O O . TYR B 1 58 ? -5.656 8.008 -0.079 1 94.81 58 TYR B O 1
ATOM 958 N N . SER B 1 59 ? -7.637 8.805 -0.536 1 93.75 59 SER B N 1
ATOM 959 C CA . SER B 1 59 ? -8.195 7.527 -0.967 1 93.75 59 SER B CA 1
ATOM 960 C C . SER B 1 59 ? -8.883 7.652 -2.324 1 93.75 59 SER B C 1
ATOM 962 O O . SER B 1 59 ? -9.789 8.469 -2.494 1 93.75 59 SER B O 1
ATOM 964 N N . HIS B 1 60 ? -8.422 6.957 -3.232 1 93.62 60 HIS B N 1
ATOM 965 C CA . HIS B 1 60 ? -8.953 7.066 -4.586 1 93.62 60 HIS B CA 1
ATOM 966 C C . HIS B 1 60 ? -8.906 5.727 -5.309 1 93.62 60 HIS B C 1
ATOM 968 O O . HIS B 1 60 ? -7.957 4.953 -5.133 1 93.62 60 HIS B O 1
ATOM 974 N N . SER B 1 61 ? -9.992 5.469 -6.016 1 93 61 SER B N 1
ATOM 975 C CA . SER B 1 61 ? -10.023 4.301 -6.895 1 93 61 SER B CA 1
ATOM 976 C C . SER B 1 61 ? -9.508 4.645 -8.289 1 93 61 SER B C 1
ATOM 978 O O . SER B 1 61 ? -10.047 5.523 -8.961 1 93 61 SER B O 1
ATOM 980 N N . LEU B 1 62 ? -8.398 4.074 -8.57 1 89.5 62 LEU B N 1
ATOM 981 C CA . LEU B 1 62 ? -7.828 4.223 -9.906 1 89.5 62 LEU B CA 1
ATOM 982 C C . LEU B 1 62 ? -8.375 3.164 -10.852 1 89.5 62 LEU B C 1
ATOM 984 O O . LEU B 1 62 ? -8.062 1.98 -10.719 1 89.5 62 LEU B O 1
ATOM 988 N N . LEU B 1 63 ? -9.125 3.723 -11.75 1 89.94 63 LEU B N 1
ATOM 989 C CA . LEU B 1 63 ? -9.711 2.816 -12.727 1 89.94 63 LEU B CA 1
ATOM 990 C C . LEU B 1 63 ? -8.672 2.33 -13.727 1 89.94 63 LEU B C 1
ATOM 992 O O . LEU B 1 63 ? -7.723 3.057 -14.047 1 89.94 63 LEU B O 1
ATOM 996 N N . HIS B 1 64 ? -8.734 1.047 -14.273 1 85.12 64 HIS B N 1
ATOM 997 C CA . HIS B 1 64 ? -7.918 0.42 -15.312 1 85.12 64 HIS B CA 1
ATOM 998 C C . HIS B 1 64 ? -6.551 0.019 -14.766 1 85.12 64 HIS B C 1
ATOM 1000 O O . HIS B 1 64 ? -5.613 -0.209 -15.531 1 85.12 64 HIS B O 1
ATOM 1006 N N . PHE B 1 65 ? -6.504 -0.036 -13.414 1 82.12 65 PHE B N 1
ATOM 1007 C CA . PHE B 1 65 ? -5.238 -0.413 -12.789 1 82.12 65 PHE B CA 1
ATOM 1008 C C . PHE B 1 65 ? -5.402 -1.676 -11.953 1 82.12 65 PHE B C 1
ATOM 1010 O O . PHE B 1 65 ? -4.594 -1.946 -11.062 1 82.12 65 PHE B O 1
ATOM 1017 N N . GLY B 1 66 ? -6.348 -2.457 -12.359 1 80.38 66 GLY B N 1
ATOM 1018 C CA . GLY B 1 66 ? -6.605 -3.691 -11.641 1 80.38 66 GLY B CA 1
ATOM 1019 C C . GLY B 1 66 ? -5.867 -4.883 -12.211 1 80.38 66 GLY B C 1
ATOM 1020 O O . GLY B 1 66 ? -5.016 -4.73 -13.086 1 80.38 66 GLY B O 1
ATOM 1021 N N . LEU B 1 67 ? -5.898 -6.102 -11.664 1 78.31 67 LEU B N 1
ATOM 1022 C CA . LEU B 1 67 ? -5.207 -7.332 -12.031 1 78.31 67 LEU B CA 1
ATOM 1023 C C . LEU B 1 67 ? -5.59 -7.781 -13.438 1 78.31 67 LEU B C 1
ATOM 1025 O O . LEU B 1 67 ? -4.773 -8.359 -14.148 1 78.31 67 LEU B O 1
ATOM 1029 N N . GLY B 1 68 ? -6.75 -7.723 -13.727 1 66.81 68 GLY B N 1
ATOM 1030 C CA . GLY B 1 68 ? -7.23 -8.219 -15.008 1 66.81 68 GLY B CA 1
ATOM 1031 C C . GLY B 1 68 ? -7.457 -7.117 -16.016 1 66.81 68 GLY B C 1
ATOM 1032 O O . GLY B 1 68 ? -7.906 -7.379 -17.141 1 66.81 68 GLY B O 1
ATOM 1033 N N . TRP B 1 69 ? -6.852 -6 -15.812 1 49.12 69 TRP B N 1
ATOM 1034 C CA . 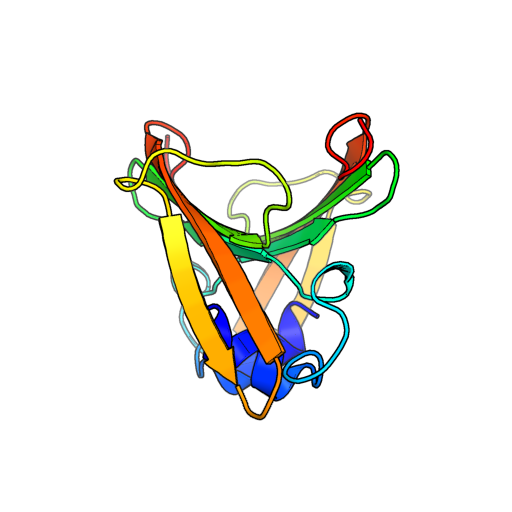TRP B 1 69 ? -6.762 -4.949 -16.812 1 49.12 69 TRP B CA 1
ATOM 1035 C C . TRP B 1 69 ? -5.32 -4.762 -17.281 1 49.12 69 TRP B C 1
ATOM 1037 O O . TRP B 1 69 ? -4.383 -5.059 -16.547 1 49.12 69 TRP B O 1
#

pLDDT: mean 91.96, std 7.83, range [48.31, 98.38]

Organism: NCBI:txid97028

InterPro domains:
  IPR000407 Nucleoside phosphatase GDA1/CD39 [PF01150] (1-67)
  IPR000407 Nucleoside phosphatase GDA1/CD39 [PTHR11782] (1-67)

Radius of gyration: 14.82 Å; Cα contacts (8 Å, |Δi|>4): 296; chains: 2; bounding box: 30×43×37 Å

Nearest PDB structures (foldseek):
  3zx0-assembly1_B  TM=7.989E-01  e=2.002E-04  Rattus norvegicus
  4brk-assembly1_A  TM=7.809E-01  e=1.220E-03  Legionella pneumophila
  4bro-assembly1_A  TM=7.684E-01  e=1.220E-03  Legionella pneumophila
  4bra-assembly1_B  TM=7.594E-01  e=1.529E-03  Legionella pneumophila
  3zx0-assembly1_B  TM=8.021E-01  e=1.813E-04  Rattus norvegicus

Secondary structure (DSSP, 8-state):
-HHHHHHHHT-TTS-GGGPEEEEEE-SSEEEEEEE--S---GGGEEEEEETTEEEEEEEEEEET-STT-/-HHHHHHHHT-TTS-GGGPEEEEEE-SSEEEEEEE--S---GGGEEEEEETTEEEEEEEEEEET-STT-

Solvent-accessible surface area (backbone atoms only — not comparable to full-atom values): 7583 Å² total; per-residue (Å²): 108,56,66,50,24,25,51,60,67,62,33,60,68,55,58,68,76,69,39,57,21,31,31,43,58,34,59,52,29,20,37,38,38,32,74,46,91,63,92,64,60,70,91,33,42,46,78,48,76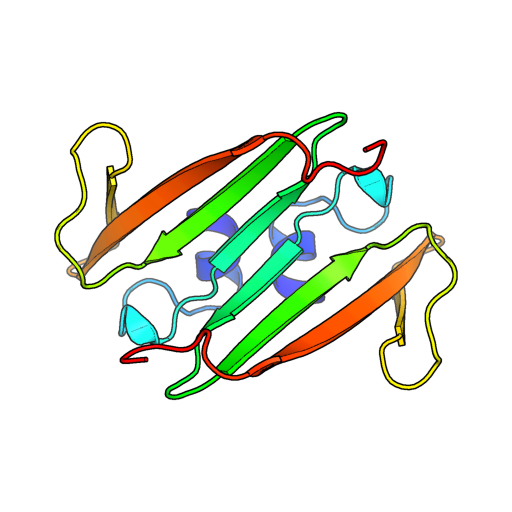,38,89,93,34,78,44,47,28,38,44,47,75,40,77,68,56,12,50,92,86,106,55,65,51,25,25,51,60,69,63,32,59,67,56,59,67,78,69,37,58,21,32,32,43,58,37,62,49,29,21,37,38,39,32,75,46,92,64,93,64,59,70,90,34,42,46,78,47,75,39,89,94,33,78,42,47,28,36,43,49,75,40,77,69,56,11,77,78,82

Sequence (138 aa):
AWVVANYALGTLGGDPSETTGIIELGGASAQVTFVSREAMLPLFSRTVKFGNVTYNLYSHSLLHFGLGWAWVVANYALGTLGGDPSETTGIIELGGASAQVTFVSREAMLPLFSRTVKFGNVTYNLYSHSLLHFGLGW

Foldseek 3Di:
DQVVVQVVVVNPPHDQVPGDKDWDADQFKIKIKGFDPDDDDPVQWDWDDDPPDITIMGIDIGGRPHPPD/DQVVVQVVVVNPPHDQVPGDKDWDADQFKIKIKGFDPDDDDPVQWDWDDDPPDITIMGIDIGGRPHPND